Protein AF-A0AAQ3SL28-F1 (afdb_monomer_lite)

Organism: NCBI:txid547442

Structure (mmCIF, N/CA/C/O backbone):
data_AF-A0AAQ3SL28-F1
#
_entry.id   AF-A0AAQ3SL28-F1
#
loop_
_atom_site.group_PDB
_atom_site.id
_atom_site.type_symbol
_atom_site.label_atom_id
_atom_site.label_alt_id
_atom_site.label_comp_id
_atom_site.label_asym_id
_atom_site.label_entity_id
_atom_site.label_seq_id
_atom_site.pdbx_PDB_ins_code
_atom_site.Cartn_x
_atom_site.Cartn_y
_atom_site.Cartn_z
_atom_site.occupancy
_atom_site.B_iso_or_equiv
_atom_site.auth_seq_id
_atom_site.auth_comp_id
_atom_site.auth_asym_id
_atom_site.auth_atom_id
_atom_site.pdbx_PDB_model_num
ATOM 1 N N . MET A 1 1 ? 2.014 19.827 -44.426 1.00 38.09 1 MET A N 1
ATOM 2 C CA . MET A 1 1 ? 0.930 19.446 -45.360 1.00 38.09 1 MET A CA 1
ATOM 3 C C . MET A 1 1 ? 0.323 18.124 -44.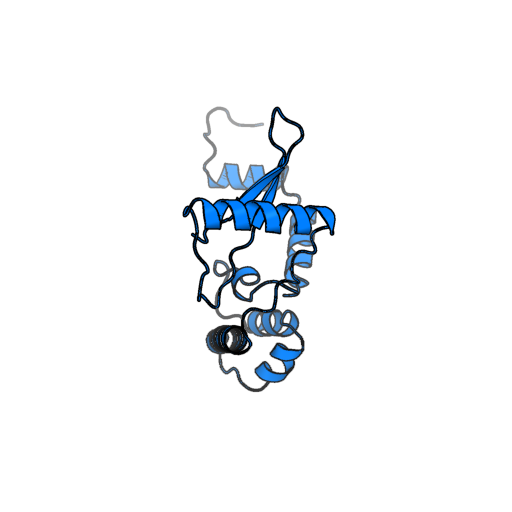888 1.00 38.09 1 MET A C 1
ATOM 5 O O . MET A 1 1 ? 1.031 17.128 -44.912 1.00 38.09 1 MET A O 1
ATOM 9 N N . ARG A 1 2 ? -0.921 18.098 -44.382 1.00 46.38 2 ARG A N 1
ATOM 10 C CA . ARG A 1 2 ? -1.645 16.845 -44.067 1.00 46.38 2 ARG A CA 1
ATOM 11 C C . ARG A 1 2 ? -2.468 16.450 -45.299 1.00 46.38 2 ARG A C 1
ATOM 13 O O . ARG A 1 2 ? -3.171 17.302 -45.831 1.00 46.38 2 ARG A O 1
ATOM 20 N N . ARG A 1 3 ? -2.348 15.206 -45.780 1.00 48.88 3 ARG A N 1
ATOM 21 C CA . ARG A 1 3 ? -3.160 14.695 -46.899 1.00 48.88 3 ARG A CA 1
ATOM 22 C C . ARG A 1 3 ? -4.581 14.424 -46.396 1.00 48.88 3 ARG A C 1
ATOM 24 O O . ARG A 1 3 ? -4.752 13.757 -45.380 1.00 48.88 3 ARG A O 1
ATOM 31 N N . ALA A 1 4 ? -5.573 14.995 -47.075 1.00 49.72 4 ALA A N 1
ATOM 32 C CA . ALA A 1 4 ? -6.986 14.814 -46.766 1.00 49.72 4 ALA A CA 1
ATOM 33 C C . ALA A 1 4 ? -7.394 13.343 -46.977 1.00 49.72 4 ALA A C 1
ATOM 35 O O . ALA A 1 4 ? -7.098 12.781 -48.029 1.00 49.72 4 ALA A O 1
ATOM 36 N N . GLY A 1 5 ? -8.056 12.739 -45.981 1.00 61.09 5 GLY A N 1
ATOM 37 C CA . GLY A 1 5 ? -8.748 11.448 -46.114 1.00 61.09 5 GLY A CA 1
ATOM 38 C C . GLY A 1 5 ? -8.140 10.227 -45.409 1.00 61.09 5 GLY A C 1
ATOM 39 O O . GLY A 1 5 ? -8.710 9.150 -45.528 1.00 61.09 5 GLY A O 1
ATOM 40 N N . HIS A 1 6 ? -7.025 10.345 -44.678 1.00 71.19 6 HIS A N 1
ATOM 41 C CA . HIS A 1 6 ? -6.470 9.208 -43.921 1.00 71.19 6 HIS A CA 1
ATOM 42 C C . HIS A 1 6 ? -7.058 9.155 -42.507 1.00 71.19 6 HIS A C 1
ATOM 44 O O . HIS A 1 6 ? -6.762 10.034 -41.692 1.00 71.19 6 HIS A O 1
ATOM 50 N N . GLU A 1 7 ? -7.880 8.145 -42.208 1.00 73.31 7 GLU A N 1
ATOM 51 C CA . GLU A 1 7 ? -8.248 7.834 -40.824 1.00 73.31 7 GLU A CA 1
ATOM 52 C C . GLU A 1 7 ? -7.008 7.294 -40.099 1.00 73.31 7 GLU A C 1
ATOM 54 O O . GLU A 1 7 ? -6.462 6.265 -40.508 1.00 73.31 7 GLU A O 1
ATOM 59 N N . PRO A 1 8 ? -6.512 7.981 -39.052 1.00 71.69 8 PRO A N 1
ATOM 60 C CA . PRO A 1 8 ? -5.313 7.545 -38.365 1.00 71.69 8 PRO A CA 1
ATOM 61 C C . PRO A 1 8 ? -5.579 6.190 -37.723 1.00 71.69 8 PRO A C 1
ATOM 63 O O . PRO A 1 8 ? -6.492 6.025 -36.911 1.00 71.69 8 PRO A O 1
ATOM 66 N N . THR A 1 9 ? -4.740 5.221 -38.066 1.00 86.88 9 THR A N 1
ATOM 67 C CA . THR A 1 9 ? -4.758 3.919 -37.403 1.00 86.88 9 THR A CA 1
ATOM 68 C C . THR A 1 9 ? -4.538 4.107 -35.900 1.00 86.88 9 THR A C 1
ATOM 70 O O . THR A 1 9 ? -3.905 5.072 -35.457 1.00 86.88 9 THR A O 1
ATOM 73 N N . ARG A 1 10 ? -5.045 3.182 -35.073 1.00 69.06 10 ARG A N 1
ATOM 74 C CA . ARG A 1 10 ? -4.908 3.262 -33.604 1.00 69.06 10 ARG A CA 1
ATOM 75 C C . ARG A 1 10 ? -3.457 3.486 -33.166 1.00 69.06 10 ARG A C 1
ATOM 77 O O . ARG A 1 10 ? -3.212 4.198 -32.192 1.00 69.06 10 ARG A O 1
ATOM 84 N N . GLU A 1 11 ? -2.500 2.919 -33.890 1.00 82.06 11 GLU A N 1
ATOM 85 C CA . GLU A 1 11 ? -1.068 3.096 -33.649 1.00 82.06 11 GLU A CA 1
ATOM 86 C C . GLU A 1 11 ? -0.585 4.517 -33.952 1.00 82.06 11 GLU A C 1
ATOM 88 O O . GLU A 1 11 ? 0.168 5.091 -33.168 1.00 82.06 11 GLU A O 1
ATOM 93 N N . GLU A 1 12 ? -1.030 5.115 -35.056 1.00 81.88 12 GLU A N 1
ATOM 94 C CA . GLU A 1 12 ? -0.712 6.499 -35.419 1.00 81.88 12 GLU A CA 1
ATOM 95 C C . GLU A 1 12 ? -1.345 7.495 -34.450 1.00 81.88 12 GLU A C 1
ATOM 97 O O . GLU A 1 12 ? -0.665 8.421 -34.006 1.00 81.88 12 GLU A O 1
ATOM 102 N N . PHE A 1 13 ? -2.602 7.271 -34.053 1.00 80.50 13 PHE A N 1
ATOM 103 C CA . PHE A 1 13 ? -3.261 8.077 -33.027 1.00 80.50 13 PHE A CA 1
ATOM 104 C C . PHE A 1 13 ? -2.527 7.973 -31.689 1.00 80.50 13 PHE A C 1
ATOM 106 O O . PHE A 1 13 ? -2.188 8.990 -31.092 1.00 80.50 13 PHE A O 1
ATOM 113 N N . THR A 1 14 ? -2.212 6.754 -31.240 1.00 76.00 14 THR A N 1
ATOM 114 C CA . THR A 1 14 ? -1.495 6.531 -29.975 1.00 76.00 14 THR A CA 1
ATOM 115 C C . THR A 1 14 ? -0.114 7.184 -30.005 1.00 76.00 14 THR A C 1
ATOM 117 O O . THR A 1 14 ? 0.286 7.815 -29.031 1.00 76.00 14 THR A O 1
ATOM 120 N N . ARG A 1 15 ? 0.608 7.091 -31.127 1.00 78.94 15 ARG A N 1
ATOM 121 C CA . ARG A 1 15 ? 1.925 7.715 -31.315 1.00 78.94 15 ARG A CA 1
ATOM 122 C C . ARG A 1 15 ? 1.843 9.239 -31.289 1.00 78.94 15 ARG A C 1
ATOM 124 O O . ARG A 1 15 ? 2.598 9.867 -30.555 1.00 78.94 15 ARG A O 1
ATOM 131 N N . ALA A 1 16 ? 0.917 9.826 -32.046 1.00 79.69 16 ALA A N 1
ATOM 132 C CA . ALA A 1 16 ? 0.732 11.274 -32.113 1.00 79.69 16 ALA A CA 1
ATOM 133 C C . ALA A 1 16 ? 0.235 11.852 -30.779 1.00 79.69 16 ALA A C 1
ATOM 135 O O . ALA A 1 16 ? 0.726 12.886 -30.334 1.00 79.69 16 ALA A O 1
ATOM 136 N N . PHE A 1 17 ? -0.692 11.160 -30.112 1.00 81.25 17 PHE A N 1
ATOM 137 C CA . PHE A 1 17 ? -1.194 11.538 -28.795 1.00 81.25 17 PHE A CA 1
ATOM 138 C C . PHE A 1 17 ? -0.087 11.481 -27.739 1.00 81.25 17 PHE A C 1
ATOM 140 O O . PHE A 1 17 ? 0.100 12.442 -26.997 1.00 81.25 17 PHE A O 1
ATOM 147 N N . ARG A 1 18 ? 0.695 10.392 -27.700 1.00 75.38 18 ARG A N 1
ATOM 148 C CA . ARG A 1 18 ? 1.832 10.261 -26.776 1.00 75.38 18 ARG A CA 1
ATOM 149 C C . ARG A 1 18 ? 2.878 11.344 -27.023 1.00 75.38 18 ARG A C 1
ATOM 151 O O . ARG A 1 18 ? 3.251 12.012 -26.075 1.00 75.38 18 ARG A O 1
ATOM 158 N N . ALA A 1 19 ? 3.271 11.586 -28.272 1.00 77.25 19 ALA A N 1
ATOM 159 C CA . ALA A 1 19 ? 4.252 12.623 -28.598 1.00 77.25 19 ALA A CA 1
ATOM 160 C C . ALA A 1 19 ? 3.792 14.042 -28.209 1.00 77.25 19 ALA A C 1
ATOM 162 O O . ALA A 1 19 ? 4.616 14.881 -27.859 1.00 77.25 19 ALA A O 1
ATOM 163 N N . HIS A 1 20 ? 2.485 14.317 -28.268 1.00 78.38 20 HIS A N 1
ATOM 164 C CA . HIS A 1 20 ? 1.941 15.645 -27.982 1.00 78.38 20 HIS A CA 1
ATOM 165 C C . HIS A 1 20 ? 1.644 15.879 -26.492 1.00 78.38 20 HIS A C 1
ATOM 167 O O . HIS A 1 20 ? 1.856 16.978 -25.987 1.00 78.38 20 HIS A O 1
ATOM 173 N N . TYR A 1 21 ? 1.127 14.870 -25.785 1.00 77.12 21 TYR A N 1
ATOM 174 C CA . TYR A 1 21 ? 0.647 15.011 -24.403 1.00 77.12 21 TYR A CA 1
ATOM 175 C C . TYR A 1 21 ? 1.538 14.337 -23.362 1.00 77.12 21 TYR A C 1
ATOM 177 O O . TYR A 1 21 ? 1.370 14.581 -22.168 1.00 77.12 21 TYR A O 1
ATOM 185 N N . ILE A 1 22 ? 2.484 13.501 -23.788 1.00 80.94 22 ILE A N 1
ATOM 186 C CA . ILE A 1 22 ? 3.422 12.813 -22.904 1.00 80.94 22 ILE A CA 1
ATOM 187 C C . ILE A 1 22 ? 4.850 13.139 -23.367 1.00 80.94 22 ILE A C 1
ATOM 189 O O . ILE A 1 22 ? 5.446 12.370 -24.119 1.00 80.94 22 ILE A O 1
ATOM 193 N N . PRO A 1 23 ? 5.411 14.284 -22.934 1.00 81.12 23 PRO A N 1
ATOM 194 C CA . PRO A 1 23 ? 6.777 14.664 -23.274 1.00 81.12 23 PRO A CA 1
ATOM 195 C C . PRO A 1 23 ? 7.783 13.582 -22.870 1.00 81.12 23 PRO A C 1
ATOM 197 O O . PRO A 1 23 ? 7.650 12.978 -21.802 1.00 81.12 23 PRO A O 1
ATOM 200 N N . ASP A 1 24 ? 8.841 13.397 -23.661 1.00 73.69 24 ASP A N 1
ATOM 201 C CA . ASP A 1 24 ? 9.898 12.425 -23.348 1.00 73.69 24 ASP A CA 1
ATOM 202 C C . ASP A 1 24 ? 10.533 12.693 -21.977 1.00 73.69 24 ASP A C 1
ATOM 204 O O . ASP A 1 24 ? 10.828 11.764 -21.231 1.00 73.69 24 ASP A O 1
ATOM 208 N N . SER A 1 25 ? 10.651 13.963 -21.579 1.00 75.38 25 SER A N 1
ATOM 209 C CA . SER A 1 25 ? 11.114 14.352 -20.244 1.00 75.38 25 SER A CA 1
ATOM 210 C C . SER A 1 25 ? 10.202 13.843 -19.124 1.00 75.38 25 SER A C 1
ATOM 212 O O . SER A 1 25 ? 10.702 13.384 -18.098 1.00 75.38 25 SER A O 1
ATOM 214 N N . LEU A 1 26 ? 8.879 13.863 -19.328 1.00 76.69 26 LEU A N 1
ATOM 215 C CA . LEU A 1 26 ? 7.900 13.328 -18.383 1.00 76.69 26 LEU A CA 1
ATOM 216 C C . LEU A 1 26 ? 8.013 11.803 -18.301 1.00 76.69 26 LEU A C 1
ATOM 218 O O . LEU A 1 26 ? 7.977 11.248 -17.205 1.00 76.69 26 LEU A O 1
ATOM 222 N N . MET A 1 27 ? 8.208 11.121 -19.432 1.00 73.12 27 MET A N 1
ATOM 223 C CA . MET A 1 27 ? 8.447 9.675 -19.448 1.00 73.12 27 MET A CA 1
ATOM 224 C C . MET A 1 27 ? 9.753 9.305 -18.753 1.00 73.12 27 MET A C 1
ATOM 226 O O . MET A 1 27 ? 9.767 8.382 -17.947 1.00 73.12 27 MET A O 1
ATOM 230 N N . GLU A 1 28 ? 10.845 10.022 -19.009 1.00 74.12 28 GLU A N 1
ATOM 231 C CA . GLU A 1 28 ? 12.132 9.775 -18.355 1.00 74.12 28 GLU A CA 1
ATOM 232 C C . GLU A 1 28 ? 12.090 10.087 -16.858 1.00 74.12 28 GLU A C 1
ATOM 234 O O . GLU A 1 28 ? 12.674 9.357 -16.050 1.00 74.12 28 GLU A O 1
ATOM 239 N N . GLN A 1 29 ? 11.343 11.117 -16.463 1.00 71.75 29 GLN A N 1
ATOM 240 C CA . GLN A 1 29 ? 11.061 11.398 -15.063 1.00 71.75 29 GLN A CA 1
ATOM 241 C C . GLN A 1 29 ? 10.258 10.258 -14.430 1.00 71.75 29 GLN A C 1
ATOM 243 O O . GLN A 1 29 ? 10.675 9.725 -13.406 1.00 71.75 29 GLN A O 1
ATOM 248 N N . LYS A 1 30 ? 9.166 9.808 -15.055 1.00 70.75 30 LYS A N 1
ATOM 249 C CA . LYS A 1 30 ? 8.345 8.705 -14.534 1.00 70.75 30 LYS A CA 1
ATOM 250 C C . LYS A 1 30 ? 9.099 7.376 -14.511 1.00 70.75 30 LYS A C 1
ATOM 252 O O . LYS A 1 30 ? 8.965 6.628 -13.550 1.00 70.75 30 LYS A O 1
ATOM 257 N N . LYS A 1 31 ? 9.971 7.108 -15.489 1.00 68.75 31 LYS A N 1
ATOM 258 C CA . LYS A 1 31 ? 10.904 5.966 -15.478 1.00 68.75 31 LYS A CA 1
ATOM 259 C C . LYS A 1 31 ? 11.910 6.061 -14.333 1.00 68.75 31 LYS A C 1
ATOM 261 O O . LYS A 1 31 ? 12.312 5.036 -13.792 1.00 68.75 31 LYS A O 1
ATOM 266 N N . ARG A 1 32 ? 12.378 7.262 -13.981 1.00 69.94 32 ARG A N 1
ATOM 267 C CA . ARG A 1 32 ? 13.267 7.479 -12.826 1.00 69.94 32 ARG A CA 1
ATOM 268 C C . ARG A 1 32 ? 12.522 7.258 -11.514 1.00 69.94 32 ARG A C 1
ATOM 270 O O . ARG A 1 32 ? 12.967 6.444 -10.719 1.00 69.94 32 ARG A O 1
ATOM 277 N N . GLU A 1 33 ? 11.354 7.874 -11.363 1.00 69.94 33 GLU A N 1
ATOM 278 C CA . GLU A 1 33 ? 10.466 7.682 -10.210 1.00 69.94 33 GLU A CA 1
ATOM 279 C C . GLU A 1 33 ? 10.090 6.203 -10.026 1.00 69.94 33 GLU A C 1
ATOM 281 O O . GLU A 1 33 ? 10.086 5.704 -8.907 1.00 69.94 33 GLU A O 1
ATOM 286 N N . PHE A 1 34 ? 9.838 5.472 -11.117 1.00 66.50 34 PHE A N 1
ATOM 287 C CA . PHE A 1 34 ? 9.567 4.034 -11.078 1.00 66.50 34 PHE A CA 1
ATOM 288 C C . PHE A 1 34 ? 10.802 3.212 -10.685 1.00 66.50 34 PHE A C 1
ATOM 290 O O . PHE A 1 34 ? 10.689 2.265 -9.914 1.00 66.50 34 PHE A O 1
ATOM 297 N N . ARG A 1 35 ? 11.994 3.579 -11.178 1.00 65.19 35 ARG A N 1
ATOM 298 C CA . ARG A 1 35 ? 13.262 2.923 -10.806 1.00 65.19 35 ARG A CA 1
ATOM 299 C C . ARG A 1 35 ? 13.641 3.142 -9.342 1.00 65.19 35 ARG A C 1
ATOM 301 O O . ARG A 1 35 ? 14.280 2.274 -8.759 1.00 65.19 35 ARG A O 1
ATOM 308 N N . GLU A 1 36 ? 13.271 4.282 -8.773 1.00 69.25 36 GLU A N 1
ATOM 309 C CA . GLU A 1 36 ? 13.547 4.652 -7.380 1.00 69.25 36 GLU A CA 1
ATOM 310 C C . GLU A 1 36 ? 12.396 4.297 -6.428 1.00 69.25 36 GLU A C 1
ATOM 312 O O . GLU A 1 36 ? 12.481 4.564 -5.225 1.00 69.25 36 GLU A O 1
ATOM 317 N N . LEU A 1 37 ? 11.317 3.699 -6.943 1.00 67.75 37 LEU A N 1
ATOM 318 C CA . LEU A 1 37 ? 10.154 3.349 -6.146 1.00 67.75 37 LEU A CA 1
ATOM 319 C C . LEU A 1 37 ? 10.572 2.353 -5.056 1.00 67.75 37 LEU A C 1
ATOM 321 O O . LEU A 1 37 ? 11.154 1.308 -5.326 1.00 67.75 37 LEU A O 1
ATOM 325 N N . LYS A 1 38 ? 10.253 2.679 -3.804 1.00 67.94 38 LYS A N 1
ATOM 326 C CA . LYS A 1 38 ? 10.421 1.779 -2.659 1.00 67.94 38 LYS A CA 1
ATOM 327 C C . LYS A 1 38 ? 9.058 1.265 -2.227 1.00 67.94 38 LYS A C 1
ATOM 329 O O . LYS A 1 38 ? 8.066 1.991 -2.305 1.00 67.94 38 LYS A O 1
ATOM 334 N N . GLN A 1 39 ? 9.017 0.033 -1.735 1.00 65.75 39 GLN A N 1
ATOM 335 C CA . GLN A 1 39 ? 7.790 -0.630 -1.316 1.00 65.75 39 GLN A CA 1
ATOM 336 C C . GLN A 1 39 ? 7.027 0.180 -0.248 1.00 65.75 39 GLN A C 1
ATOM 338 O O . GLN A 1 39 ? 5.811 0.367 -0.346 1.00 65.75 39 GLN A O 1
ATOM 343 N N . GLY A 1 40 ? 7.733 0.697 0.762 1.00 67.50 40 GLY A N 1
ATOM 344 C CA . GLY A 1 40 ? 7.123 1.457 1.856 1.00 67.50 40 GLY A CA 1
ATOM 345 C C . GLY A 1 40 ? 5.992 0.674 2.542 1.00 67.50 40 GLY A C 1
ATOM 346 O O . GLY A 1 40 ? 6.166 -0.483 2.907 1.00 67.50 40 GLY A O 1
ATOM 347 N N . ASN A 1 41 ? 4.815 1.296 2.686 1.00 58.53 41 ASN A N 1
ATOM 348 C CA . ASN A 1 41 ? 3.626 0.677 3.297 1.00 58.53 41 ASN A CA 1
ATOM 349 C C . ASN A 1 41 ? 2.738 -0.103 2.302 1.00 58.53 41 ASN A C 1
ATOM 351 O O . ASN A 1 41 ? 1.616 -0.476 2.653 1.00 58.53 41 ASN A O 1
ATOM 355 N N . LYS A 1 42 ? 3.172 -0.287 1.048 1.00 62.22 42 LYS A N 1
ATOM 356 C CA . LYS A 1 42 ? 2.404 -1.021 0.030 1.00 62.22 42 LYS A CA 1
ATOM 357 C C . LYS A 1 42 ? 2.724 -2.516 0.093 1.00 62.22 42 LYS A C 1
ATOM 359 O O . LYS A 1 42 ? 3.848 -2.902 0.399 1.00 62.22 42 LYS A O 1
ATOM 364 N N . ILE A 1 43 ? 1.738 -3.355 -0.223 1.00 63.38 43 ILE A N 1
ATOM 365 C CA . ILE A 1 43 ? 1.950 -4.804 -0.387 1.00 63.38 43 ILE A CA 1
ATOM 366 C C . ILE A 1 43 ? 2.788 -5.071 -1.643 1.00 63.38 43 ILE A C 1
ATOM 368 O O . ILE A 1 43 ? 2.696 -4.299 -2.604 1.00 63.38 43 ILE A O 1
ATOM 372 N N . VAL A 1 44 ? 3.566 -6.159 -1.666 1.00 61.69 44 VAL A N 1
ATOM 373 C CA . VAL A 1 44 ? 4.436 -6.512 -2.809 1.00 61.69 44 VAL A CA 1
ATOM 374 C C . VAL A 1 44 ? 3.652 -6.523 -4.129 1.00 61.69 44 VAL A C 1
ATOM 376 O O . VAL A 1 44 ? 4.107 -5.947 -5.114 1.00 61.69 44 VAL A O 1
ATOM 379 N N . MET A 1 45 ? 2.416 -7.034 -4.126 1.00 62.09 45 MET A N 1
ATOM 380 C CA . MET A 1 45 ? 1.529 -7.064 -5.303 1.00 62.09 45 MET A CA 1
ATOM 381 C C . MET A 1 45 ? 1.109 -5.685 -5.836 1.00 62.09 45 MET A C 1
ATOM 383 O O . MET A 1 45 ? 0.808 -5.555 -7.013 1.00 62.09 45 MET A O 1
ATOM 387 N N . GLN A 1 46 ? 1.059 -4.647 -4.995 1.00 60.47 46 GLN A N 1
ATOM 388 C CA . GLN A 1 46 ? 0.716 -3.278 -5.421 1.00 60.47 46 GLN A CA 1
ATOM 389 C C . GLN A 1 46 ? 1.930 -2.499 -5.925 1.00 60.47 46 GLN A C 1
ATOM 391 O O . GLN A 1 46 ? 1.784 -1.470 -6.584 1.00 60.47 46 GLN A O 1
ATOM 396 N N . TYR A 1 47 ? 3.122 -2.946 -5.542 1.00 60.28 47 TYR A N 1
ATOM 397 C CA . TYR A 1 47 ? 4.392 -2.408 -6.008 1.00 60.28 47 TYR A CA 1
ATOM 398 C C . TYR A 1 47 ? 4.828 -3.068 -7.326 1.00 60.28 47 TYR A C 1
ATOM 400 O O . TYR A 1 47 ? 5.475 -2.438 -8.160 1.00 60.28 47 TYR A O 1
ATOM 408 N N . TYR A 1 48 ? 4.443 -4.325 -7.527 1.00 59.81 48 TYR A N 1
ATOM 409 C CA . TYR A 1 48 ? 4.802 -5.121 -8.686 1.00 59.81 48 TYR A CA 1
ATOM 410 C C . TYR A 1 48 ? 3.801 -4.950 -9.843 1.00 59.81 48 TYR A C 1
ATOM 412 O O . TYR A 1 48 ? 2.610 -5.197 -9.682 1.00 59.81 48 TYR A O 1
ATOM 420 N N . ALA A 1 49 ? 4.292 -4.556 -11.023 1.00 57.72 49 ALA A N 1
ATOM 421 C CA . ALA A 1 49 ? 3.523 -4.531 -12.269 1.00 57.72 49 ALA A CA 1
ATOM 422 C C . ALA A 1 49 ? 3.853 -5.793 -13.100 1.00 57.72 49 ALA A C 1
ATOM 424 O O . ALA A 1 49 ? 4.991 -5.921 -13.566 1.00 57.72 49 ALA A O 1
ATOM 425 N N . PRO A 1 50 ? 2.905 -6.734 -13.284 1.00 54.00 50 PRO A N 1
ATOM 426 C CA . PRO A 1 50 ? 3.164 -7.990 -13.992 1.00 54.00 50 PRO A CA 1
ATOM 427 C C . PRO A 1 50 ? 3.337 -7.834 -15.510 1.00 54.00 50 PRO A C 1
ATOM 429 O O . PRO A 1 50 ? 3.922 -8.712 -16.133 1.00 54.00 50 PRO A O 1
ATOM 432 N N . GLU A 1 51 ? 2.832 -6.749 -16.103 1.00 48.94 51 GLU A N 1
ATOM 433 C CA . GLU A 1 51 ? 2.644 -6.638 -17.560 1.00 48.94 51 GLU A CA 1
ATOM 434 C C . GLU A 1 51 ? 3.885 -6.250 -18.374 1.00 48.94 51 GLU A C 1
ATOM 436 O O . GLU A 1 51 ? 3.807 -6.215 -19.596 1.00 48.94 51 GLU A O 1
ATOM 441 N N . ASP A 1 52 ? 5.046 -6.054 -17.745 1.00 48.22 52 ASP A N 1
ATOM 442 C CA . ASP A 1 52 ? 6.285 -5.764 -18.468 1.00 48.22 52 ASP A CA 1
ATOM 443 C C . ASP A 1 52 ? 7.440 -6.714 -18.080 1.00 48.22 52 ASP A C 1
ATOM 445 O O . ASP A 1 52 ? 8.076 -6.594 -17.024 1.00 48.22 52 ASP A O 1
ATOM 449 N N . VAL A 1 53 ? 7.754 -7.570 -19.063 1.00 52.12 53 VAL A N 1
ATOM 450 C CA . VAL A 1 53 ? 9.086 -8.082 -19.441 1.00 52.12 53 VAL A CA 1
ATOM 451 C C . VAL A 1 53 ? 9.605 -9.354 -18.749 1.00 52.12 53 VAL A C 1
ATOM 453 O O . VAL A 1 53 ? 9.554 -9.524 -17.533 1.00 52.12 53 VAL A O 1
ATOM 456 N N . ALA A 1 54 ? 10.152 -10.214 -19.619 1.00 50.09 54 ALA A N 1
ATOM 457 C CA . ALA A 1 54 ? 10.913 -11.436 -19.394 1.00 50.09 54 ALA A CA 1
ATOM 458 C C . ALA A 1 54 ? 11.970 -11.353 -18.276 1.00 50.09 54 ALA A C 1
ATOM 460 O O . ALA A 1 54 ? 12.416 -10.274 -17.889 1.00 50.09 54 ALA A O 1
ATOM 461 N N . ASP A 1 55 ? 12.361 -12.536 -17.805 1.00 53.09 55 ASP A N 1
ATOM 462 C CA . ASP A 1 55 ? 13.296 -12.840 -16.717 1.00 53.09 55 ASP A CA 1
ATOM 463 C C . ASP A 1 55 ? 14.629 -12.056 -16.825 1.00 53.09 55 ASP A C 1
ATOM 465 O O . ASP A 1 55 ? 15.607 -12.496 -17.425 1.00 53.09 55 ASP A O 1
ATOM 469 N N . ASP A 1 56 ? 14.643 -10.826 -16.302 1.00 60.78 56 ASP A N 1
ATOM 470 C CA . ASP A 1 56 ? 15.792 -9.917 -16.308 1.00 60.78 56 ASP A CA 1
ATOM 471 C C . ASP A 1 56 ? 16.451 -9.931 -14.914 1.00 60.78 56 ASP A C 1
ATOM 473 O O . ASP A 1 56 ? 15.807 -9.538 -13.933 1.00 60.78 56 ASP A O 1
ATOM 477 N N . PRO A 1 57 ? 17.741 -10.298 -14.781 1.00 59.41 57 PRO A N 1
ATOM 478 C CA . PRO A 1 57 ? 18.453 -10.304 -13.498 1.00 59.41 57 PRO A CA 1
ATOM 479 C C . PRO A 1 57 ? 18.489 -8.922 -12.828 1.00 59.41 57 PRO A C 1
ATOM 481 O O . PRO A 1 57 ? 18.548 -8.808 -11.600 1.00 59.41 57 PRO A O 1
ATOM 484 N N . ARG A 1 58 ? 18.367 -7.835 -13.602 1.00 61.56 58 ARG A N 1
ATOM 485 C CA . ARG A 1 58 ? 18.257 -6.481 -13.043 1.00 61.56 58 ARG A CA 1
ATOM 486 C C . ARG A 1 58 ? 16.926 -6.275 -12.318 1.00 61.56 58 ARG A C 1
ATOM 488 O O . ARG A 1 58 ? 16.820 -5.357 -11.511 1.00 61.56 58 ARG A O 1
ATOM 495 N N . ARG A 1 59 ? 15.904 -7.092 -12.582 1.00 66.81 59 ARG A N 1
ATOM 496 C CA . ARG A 1 59 ? 14.575 -7.008 -11.964 1.00 66.81 59 ARG A CA 1
ATOM 497 C C . ARG A 1 59 ? 14.547 -7.623 -10.574 1.00 66.81 59 ARG A C 1
ATOM 499 O O . ARG A 1 59 ? 13.972 -7.010 -9.680 1.00 66.81 59 ARG A O 1
ATOM 506 N N . ALA A 1 60 ? 15.250 -8.738 -10.372 1.00 65.25 60 ALA A N 1
ATOM 507 C CA . ALA A 1 60 ? 15.492 -9.295 -9.042 1.00 65.25 60 ALA A CA 1
ATOM 508 C C . ALA A 1 60 ? 16.217 -8.274 -8.152 1.00 65.25 60 ALA A C 1
ATOM 510 O O . ALA A 1 60 ? 15.767 -7.986 -7.047 1.00 65.25 60 ALA A O 1
ATOM 511 N N . ALA A 1 61 ? 17.264 -7.629 -8.681 1.00 68.06 61 ALA A N 1
ATOM 512 C CA . ALA A 1 61 ? 17.981 -6.571 -7.971 1.00 68.06 61 ALA A CA 1
ATOM 513 C C . ALA A 1 61 ? 17.093 -5.347 -7.669 1.00 68.06 61 ALA A C 1
ATOM 515 O O . ALA A 1 61 ? 17.141 -4.817 -6.562 1.00 68.06 61 ALA A O 1
ATOM 516 N N . ARG A 1 62 ? 16.254 -4.903 -8.619 1.00 70.25 62 ARG A N 1
ATOM 517 C CA . ARG A 1 62 ? 15.288 -3.806 -8.398 1.00 70.25 62 ARG A CA 1
ATOM 518 C C . ARG A 1 62 ? 14.257 -4.151 -7.324 1.00 70.25 62 ARG A C 1
ATOM 520 O O . ARG A 1 62 ? 13.970 -3.309 -6.480 1.00 70.25 62 ARG A O 1
ATOM 527 N N . LEU A 1 63 ? 13.712 -5.368 -7.357 1.00 71.44 63 LEU A N 1
ATOM 528 C CA . LEU A 1 63 ? 12.759 -5.837 -6.357 1.00 71.44 63 LEU A CA 1
ATOM 529 C C . LEU A 1 63 ? 13.433 -5.868 -4.987 1.00 71.44 63 LEU A C 1
ATOM 531 O O . LEU A 1 63 ? 12.982 -5.159 -4.099 1.00 71.44 63 LEU A O 1
ATOM 535 N N . LEU A 1 64 ? 14.565 -6.564 -4.852 1.00 72.94 64 LEU A N 1
ATOM 536 C CA . LEU A 1 64 ? 15.334 -6.627 -3.607 1.00 72.94 64 LEU A CA 1
ATOM 537 C C . LEU A 1 64 ? 15.645 -5.238 -3.054 1.00 72.94 64 LEU A C 1
ATOM 539 O O . LEU A 1 64 ? 15.288 -4.966 -1.921 1.00 72.94 64 LEU A O 1
ATOM 543 N N . ASN A 1 65 ? 16.210 -4.329 -3.850 1.00 72.94 65 ASN A N 1
ATOM 544 C CA . ASN A 1 65 ? 16.548 -2.977 -3.387 1.00 72.94 65 ASN A CA 1
ATOM 545 C C . ASN A 1 65 ? 15.320 -2.133 -2.993 1.00 72.94 65 ASN A C 1
ATOM 547 O O . ASN A 1 65 ? 15.443 -1.202 -2.195 1.00 72.94 65 ASN A O 1
ATOM 551 N N . GLY A 1 66 ? 14.148 -2.438 -3.558 1.00 70.56 66 GLY A N 1
ATOM 552 C CA . GLY A 1 66 ? 12.883 -1.768 -3.261 1.00 70.56 66 GLY A CA 1
ATOM 553 C C . GLY A 1 66 ? 12.117 -2.361 -2.076 1.00 70.56 66 GLY A C 1
ATOM 554 O O . GLY A 1 66 ? 11.268 -1.663 -1.518 1.00 70.56 66 GLY A O 1
ATOM 555 N N . LEU A 1 67 ? 12.399 -3.609 -1.680 1.00 74.06 67 LEU A N 1
ATOM 556 C CA . LEU A 1 67 ? 11.753 -4.273 -0.542 1.00 74.06 67 LEU A CA 1
ATOM 557 C C . LEU A 1 67 ? 12.123 -3.602 0.786 1.00 74.06 67 LEU A C 1
ATOM 559 O O . LEU A 1 67 ? 13.118 -2.893 0.899 1.00 74.06 67 LEU A O 1
ATOM 563 N N . ASP A 1 68 ? 11.318 -3.834 1.815 1.00 70.19 68 ASP A N 1
ATOM 564 C CA . ASP A 1 68 ? 11.632 -3.377 3.170 1.00 70.19 68 ASP A CA 1
ATOM 565 C C . ASP A 1 68 ? 12.937 -4.006 3.704 1.00 70.19 68 ASP A C 1
ATOM 567 O O . ASP A 1 68 ? 13.146 -5.199 3.472 1.00 70.19 68 ASP A O 1
ATOM 571 N N . PRO A 1 69 ? 13.796 -3.272 4.444 1.00 71.00 69 PRO A N 1
ATOM 572 C CA . PRO A 1 69 ? 15.076 -3.788 4.946 1.00 71.00 69 PRO A CA 1
ATOM 573 C C . PRO A 1 69 ? 14.977 -5.117 5.716 1.00 71.00 69 PRO A C 1
ATOM 575 O O . PRO A 1 69 ? 15.902 -5.935 5.670 1.00 71.00 69 PRO A O 1
ATOM 578 N N . THR A 1 70 ? 13.851 -5.369 6.393 1.00 71.12 70 THR A N 1
ATOM 579 C CA . THR A 1 70 ? 13.601 -6.636 7.099 1.00 71.12 70 THR A CA 1
ATOM 580 C C . THR A 1 70 ? 13.434 -7.809 6.130 1.00 71.12 70 THR A C 1
ATOM 582 O O . THR A 1 70 ? 14.044 -8.861 6.325 1.00 71.12 70 THR A O 1
ATOM 585 N N . LEU A 1 71 ? 12.690 -7.607 5.037 1.00 71.25 71 LEU A N 1
ATOM 586 C CA . LEU A 1 71 ? 12.532 -8.588 3.963 1.00 71.25 71 LEU A CA 1
ATOM 587 C C . LEU A 1 71 ? 13.820 -8.740 3.150 1.00 71.25 71 LEU A C 1
ATOM 589 O O . LEU A 1 71 ? 14.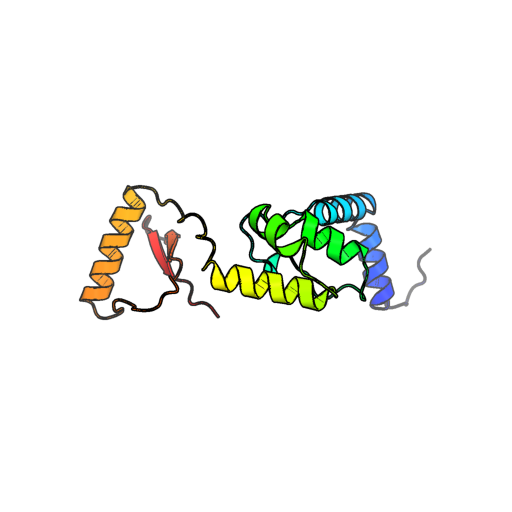204 -9.861 2.827 1.00 71.25 71 LEU A O 1
ATOM 593 N N . GLN A 1 72 ? 14.529 -7.639 2.877 1.00 72.25 72 GLN A N 1
ATOM 594 C CA . GLN A 1 72 ? 15.814 -7.654 2.168 1.00 72.25 72 GLN A CA 1
ATOM 595 C C . GLN A 1 72 ? 16.836 -8.565 2.850 1.00 72.25 72 GLN A C 1
ATOM 597 O O . GLN A 1 72 ? 17.443 -9.418 2.203 1.00 72.25 72 GLN A O 1
ATOM 602 N N . THR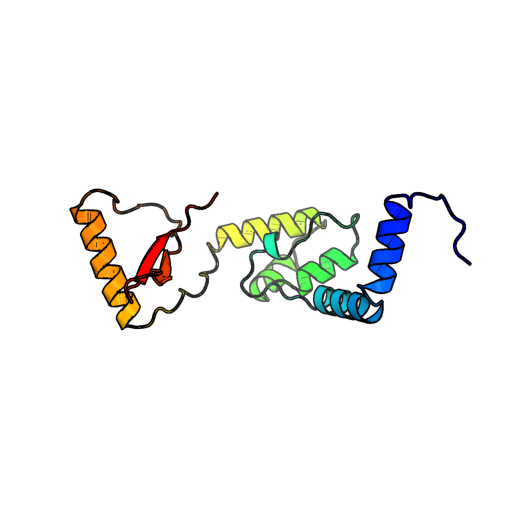 A 1 73 ? 16.993 -8.416 4.169 1.00 72.06 73 THR A N 1
ATOM 603 C CA . THR A 1 73 ? 17.964 -9.190 4.957 1.00 72.06 73 THR A CA 1
ATOM 604 C C . THR A 1 73 ? 17.669 -10.690 4.910 1.00 72.06 73 THR A C 1
ATOM 606 O O . THR A 1 73 ? 18.587 -11.509 4.873 1.00 72.06 73 THR A O 1
ATOM 609 N N . HIS A 1 74 ? 16.389 -11.063 4.883 1.00 67.62 74 HIS A N 1
ATOM 610 C CA . HIS A 1 74 ? 15.970 -12.461 4.892 1.00 67.62 74 HIS A CA 1
ATOM 611 C C . HIS A 1 74 ? 16.005 -13.105 3.494 1.00 67.62 74 HIS A C 1
ATOM 613 O O . HIS A 1 74 ? 16.392 -14.267 3.355 1.00 67.62 74 HIS A O 1
ATOM 619 N N . LEU A 1 75 ? 15.650 -12.342 2.453 1.00 71.81 75 LEU A N 1
ATOM 620 C CA . LEU A 1 75 ? 15.595 -12.802 1.060 1.00 71.81 75 LEU A CA 1
ATOM 621 C C . LEU A 1 75 ? 16.965 -12.817 0.375 1.00 71.81 75 LEU A C 1
ATOM 623 O O . LEU A 1 75 ? 17.181 -13.625 -0.525 1.00 71.81 75 LEU A O 1
ATOM 627 N N . GLY A 1 76 ? 17.923 -12.001 0.830 1.00 65.12 76 GLY A N 1
ATOM 628 C CA . GLY A 1 76 ? 19.266 -11.886 0.244 1.00 65.12 76 GLY A CA 1
ATOM 629 C C . GLY A 1 76 ? 20.112 -13.169 0.240 1.00 65.12 76 GLY A C 1
ATOM 630 O O . GLY A 1 76 ? 21.210 -13.168 -0.306 1.00 65.12 76 GLY A O 1
ATOM 631 N N . ARG A 1 77 ? 19.623 -14.268 0.831 1.00 62.62 77 ARG A N 1
ATOM 632 C CA . ARG A 1 77 ? 20.313 -15.568 0.896 1.00 62.62 77 ARG A CA 1
ATOM 633 C C . ARG A 1 77 ? 19.565 -16.737 0.238 1.00 62.62 77 ARG A C 1
ATOM 635 O O . ARG A 1 77 ? 20.063 -17.856 0.326 1.00 62.62 77 ARG A O 1
ATOM 642 N N . ARG A 1 78 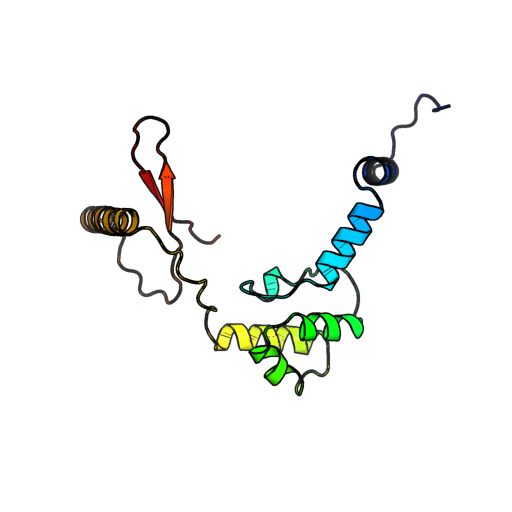? 18.366 -16.538 -0.333 1.00 63.12 78 ARG A N 1
ATOM 643 C CA . ARG A 1 78 ? 17.421 -17.656 -0.566 1.00 63.12 78 ARG A CA 1
ATOM 644 C C . ARG A 1 78 ? 16.571 -17.603 -1.845 1.00 63.12 78 ARG A C 1
ATOM 646 O O . ARG A 1 78 ? 15.494 -18.184 -1.850 1.00 63.12 78 ARG A O 1
ATOM 653 N N . TYR A 1 79 ? 17.013 -16.969 -2.927 1.00 68.31 79 TYR A N 1
ATOM 654 C CA . TYR A 1 79 ? 16.293 -17.074 -4.206 1.00 68.31 79 TYR A CA 1
ATOM 655 C C . TYR A 1 79 ? 17.200 -17.636 -5.303 1.00 68.31 79 TYR A C 1
ATOM 657 O O . TYR A 1 79 ? 18.372 -17.273 -5.381 1.00 68.31 79 TYR A O 1
ATOM 665 N N . GLN A 1 80 ? 16.654 -18.547 -6.112 1.00 70.88 80 GLN A N 1
ATOM 666 C CA . GLN A 1 80 ? 17.338 -19.160 -7.259 1.00 70.88 80 GLN A CA 1
ATOM 667 C C . GLN A 1 80 ? 16.814 -18.605 -8.589 1.00 70.88 80 GLN A C 1
ATOM 669 O O . GLN A 1 80 ? 17.542 -18.564 -9.577 1.00 70.88 80 GLN A O 1
ATOM 674 N N . SER A 1 81 ? 15.571 -18.119 -8.600 1.00 73.31 81 SER A N 1
ATOM 675 C CA . SER A 1 81 ? 14.927 -17.470 -9.740 1.00 73.31 81 SER A CA 1
ATOM 676 C C . SER A 1 81 ? 14.125 -16.239 -9.304 1.00 73.31 81 SER A C 1
ATOM 678 O O . SER A 1 81 ? 13.864 -16.026 -8.114 1.00 73.31 81 SER A O 1
ATOM 680 N N . PHE A 1 82 ? 13.734 -15.400 -10.266 1.00 69.88 82 PHE A N 1
ATOM 681 C CA . PHE A 1 82 ? 12.898 -14.233 -9.987 1.00 69.88 82 PHE A CA 1
ATOM 682 C C . PHE A 1 82 ? 11.514 -14.627 -9.448 1.00 69.88 82 PHE A C 1
ATOM 684 O O . PHE A 1 82 ? 10.982 -13.953 -8.567 1.00 69.88 82 PHE A O 1
ATOM 691 N N . THR A 1 83 ? 10.941 -15.723 -9.945 1.00 72.31 83 THR A N 1
ATOM 692 C CA . THR A 1 83 ? 9.662 -16.258 -9.460 1.00 72.31 83 THR A CA 1
ATOM 693 C C . THR A 1 83 ? 9.774 -16.711 -8.010 1.00 72.31 83 THR A C 1
ATOM 695 O O . THR A 1 83 ? 8.965 -16.285 -7.191 1.00 72.31 83 THR A O 1
ATOM 698 N N . ASP A 1 84 ? 10.848 -17.428 -7.653 1.00 75.94 84 ASP A N 1
ATOM 699 C CA . ASP A 1 84 ? 11.086 -17.837 -6.262 1.00 75.94 84 ASP A CA 1
ATOM 700 C C . ASP A 1 84 ? 11.219 -16.622 -5.345 1.00 75.94 84 ASP A C 1
ATOM 702 O O . ASP A 1 84 ? 10.705 -16.617 -4.231 1.00 75.94 84 ASP A O 1
ATOM 706 N N . LEU A 1 85 ? 11.890 -15.563 -5.806 1.00 77.38 85 LEU A N 1
ATOM 707 C CA . LEU A 1 85 ? 12.038 -14.326 -5.043 1.00 77.38 85 LEU A CA 1
ATOM 708 C C . LEU A 1 85 ? 10.680 -13.671 -4.747 1.00 77.38 85 LEU A C 1
ATOM 710 O O . LEU A 1 85 ? 10.454 -13.228 -3.620 1.00 77.38 85 LEU A O 1
ATOM 714 N N . VAL A 1 86 ? 9.793 -13.601 -5.743 1.00 75.94 86 VAL A N 1
ATOM 715 C CA . VAL A 1 86 ? 8.447 -13.030 -5.587 1.00 75.94 86 VAL A CA 1
ATOM 716 C C . VAL A 1 86 ? 7.602 -13.896 -4.659 1.00 75.94 86 VAL A C 1
ATOM 718 O O . VAL A 1 86 ? 7.025 -13.370 -3.709 1.00 75.94 86 VAL A O 1
ATOM 721 N N . ASP A 1 87 ? 7.580 -15.208 -4.871 1.00 76.19 87 ASP A N 1
ATOM 722 C CA . ASP A 1 87 ? 6.772 -16.133 -4.075 1.00 76.19 87 ASP A CA 1
ATOM 723 C C . ASP A 1 87 ? 7.237 -16.180 -2.619 1.00 76.19 87 ASP A C 1
ATOM 725 O O . ASP A 1 87 ? 6.422 -16.114 -1.697 1.00 76.19 87 ASP A O 1
ATOM 729 N N . THR A 1 88 ? 8.552 -16.189 -2.390 1.00 75.75 88 THR A N 1
ATOM 730 C CA . THR A 1 88 ? 9.116 -16.143 -1.035 1.00 75.75 88 THR A CA 1
ATOM 731 C C . THR A 1 88 ? 8.804 -14.807 -0.363 1.00 75.75 88 THR A C 1
ATOM 733 O O . THR A 1 88 ? 8.436 -14.785 0.808 1.00 75.75 88 THR A O 1
ATOM 736 N N . ALA A 1 89 ? 8.890 -13.684 -1.085 1.00 74.62 89 ALA A N 1
ATOM 737 C CA . ALA A 1 89 ? 8.507 -12.382 -0.544 1.00 74.62 89 ALA A CA 1
ATOM 738 C C . ALA A 1 89 ? 7.020 -12.344 -0.151 1.00 74.62 89 ALA A C 1
ATOM 740 O O . ALA A 1 89 ? 6.693 -11.855 0.928 1.00 74.62 89 ALA A O 1
ATOM 741 N N . LEU A 1 90 ? 6.131 -12.899 -0.980 1.00 75.25 90 LEU A N 1
ATOM 742 C CA . LEU A 1 90 ? 4.696 -12.976 -0.698 1.00 75.25 90 LEU A CA 1
ATOM 743 C C . LEU A 1 90 ? 4.382 -13.888 0.494 1.00 75.25 90 LEU A C 1
ATOM 745 O O . LEU A 1 90 ? 3.609 -13.503 1.371 1.00 75.25 90 LEU A O 1
ATOM 749 N N . ASP A 1 91 ? 4.995 -15.071 0.565 1.00 76.31 91 ASP A N 1
ATOM 750 C CA . ASP A 1 91 ? 4.839 -15.996 1.692 1.00 76.31 91 ASP A CA 1
ATOM 751 C C . ASP A 1 91 ? 5.318 -15.355 3.004 1.00 76.31 91 ASP A C 1
ATOM 753 O O . ASP A 1 91 ? 4.644 -15.437 4.031 1.00 76.31 91 ASP A O 1
ATOM 757 N N . MET A 1 92 ? 6.433 -14.620 2.966 1.00 71.31 92 MET A N 1
ATOM 758 C CA . MET A 1 92 ? 6.931 -13.871 4.120 1.00 71.31 92 MET A CA 1
ATOM 759 C C . MET A 1 92 ? 5.995 -12.731 4.542 1.00 71.31 92 MET A C 1
ATOM 761 O O . MET A 1 92 ? 5.734 -12.583 5.736 1.00 71.31 92 MET A O 1
ATOM 765 N N . GLU A 1 93 ? 5.447 -11.953 3.603 1.00 71.44 93 GLU A N 1
ATOM 766 C CA . GLU A 1 93 ? 4.448 -10.924 3.928 1.00 71.44 93 GLU A CA 1
ATOM 767 C C . GLU A 1 93 ? 3.188 -11.523 4.552 1.00 71.44 93 GLU A C 1
ATOM 769 O O . GLU A 1 93 ? 2.655 -10.972 5.514 1.00 71.44 93 GLU A O 1
ATOM 774 N N . ASN A 1 94 ? 2.739 -12.671 4.048 1.00 69.50 94 ASN A N 1
ATOM 775 C CA . ASN A 1 94 ? 1.571 -13.362 4.580 1.00 69.50 94 ASN A CA 1
ATOM 776 C C . ASN A 1 94 ? 1.832 -13.937 5.983 1.00 69.50 94 ASN A C 1
ATOM 778 O O . ASN A 1 94 ? 0.958 -13.858 6.848 1.00 69.50 94 ASN A O 1
ATOM 782 N N . ARG A 1 95 ? 3.037 -14.463 6.249 1.00 68.56 95 ARG A N 1
ATOM 783 C CA . ARG A 1 95 ? 3.437 -14.987 7.572 1.00 68.56 95 ARG A CA 1
ATOM 784 C C . ARG A 1 95 ? 3.638 -13.902 8.622 1.00 68.56 95 ARG A C 1
ATOM 786 O O . ARG A 1 95 ? 3.318 -14.126 9.785 1.00 68.56 95 ARG A O 1
ATOM 793 N N . CYS A 1 96 ? 4.150 -12.735 8.233 1.00 59.28 96 CYS A N 1
ATOM 794 C CA . CYS A 1 96 ? 4.307 -11.595 9.140 1.00 59.28 96 CYS A CA 1
ATOM 795 C C . CYS A 1 96 ? 2.971 -10.906 9.488 1.00 59.28 96 CYS A C 1
ATOM 797 O O . CYS A 1 96 ? 2.961 -9.962 10.279 1.00 59.28 96 CYS A O 1
ATOM 799 N N . GLY A 1 97 ? 1.848 -11.401 8.955 1.00 57.34 97 GLY A N 1
ATOM 800 C CA . GLY A 1 97 ? 0.531 -10.797 9.104 1.00 57.34 97 GLY A CA 1
ATOM 801 C C . GLY A 1 97 ? 0.403 -9.522 8.268 1.00 57.34 97 GLY A C 1
ATOM 802 O O . GLY A 1 97 ? 1.396 -9.011 7.742 1.00 57.34 97 GLY A O 1
ATOM 803 N N . PRO A 1 98 ? -0.814 -8.966 8.121 1.00 53.19 98 PRO A N 1
ATOM 804 C CA . PRO A 1 98 ? -0.972 -7.691 7.443 1.00 53.19 98 PRO A CA 1
ATOM 805 C C . PRO A 1 98 ? -0.063 -6.682 8.136 1.00 53.19 98 PRO A C 1
ATOM 807 O O . PRO A 1 98 ? -0.271 -6.389 9.316 1.00 53.19 98 PRO A O 1
ATOM 810 N N . ARG A 1 99 ? 0.936 -6.145 7.410 1.00 52.44 99 ARG A N 1
ATOM 811 C CA . ARG A 1 99 ? 1.654 -4.945 7.851 1.00 52.44 99 ARG A CA 1
ATOM 812 C C . ARG A 1 99 ? 0.562 -3.987 8.257 1.00 52.44 99 ARG A C 1
ATOM 814 O O . ARG A 1 99 ? -0.239 -3.604 7.401 1.00 52.44 99 ARG A O 1
ATOM 821 N N . LEU A 1 100 ? 0.464 -3.717 9.556 1.00 42.38 100 LEU A N 1
ATOM 822 C CA . LEU A 1 100 ? -0.576 -2.874 10.108 1.00 42.38 100 LEU A CA 1
ATOM 823 C C . LEU A 1 100 ? -0.500 -1.583 9.307 1.00 42.38 100 LEU A C 1
ATOM 825 O O . LEU A 1 100 ? 0.410 -0.778 9.516 1.00 42.38 100 LEU A O 1
ATOM 829 N N . LYS A 1 101 ? -1.410 -1.404 8.337 1.00 50.78 101 LYS A N 1
ATOM 830 C CA . LYS A 1 101 ? -1.635 -0.099 7.734 1.00 50.78 101 LYS A CA 1
ATOM 831 C C . LYS A 1 101 ? -1.859 0.761 8.951 1.00 50.78 101 LYS A C 1
ATOM 833 O O . LYS A 1 101 ? -2.790 0.467 9.703 1.00 50.78 101 LYS A O 1
ATOM 838 N N . LYS A 1 102 ? -0.924 1.683 9.213 1.00 47.50 102 LYS A N 1
ATOM 839 C CA . LYS A 1 102 ? -0.946 2.527 10.406 1.00 47.50 102 LYS A CA 1
ATOM 840 C C . LYS A 1 102 ? -2.398 2.922 10.605 1.00 47.50 102 LYS A C 1
ATOM 842 O O . LYS A 1 102 ? -2.966 3.494 9.672 1.00 47.50 102 LYS A O 1
ATOM 847 N N . ALA A 1 103 ? -2.996 2.488 11.721 1.00 55.38 103 ALA A N 1
ATOM 848 C CA . ALA A 1 103 ? -4.424 2.667 11.943 1.00 55.38 103 ALA A CA 1
ATOM 849 C C . ALA A 1 103 ? -4.746 4.117 11.589 1.00 55.38 103 ALA A C 1
ATOM 851 O O . ALA A 1 103 ? -4.050 5.017 12.077 1.00 55.38 103 ALA A O 1
ATOM 852 N N . ILE A 1 104 ? -5.681 4.328 10.654 1.00 57.78 104 ILE A N 1
ATOM 853 C CA . ILE A 1 104 ? -6.031 5.678 10.214 1.00 57.78 104 ILE A CA 1
ATOM 854 C C . ILE A 1 104 ? -6.418 6.422 11.488 1.00 57.78 104 ILE A C 1
ATOM 856 O O . ILE A 1 104 ? -7.379 6.050 12.164 1.00 57.78 104 ILE A O 1
ATOM 860 N N . ARG A 1 105 ? -5.593 7.398 11.883 1.00 60.34 105 ARG A N 1
ATOM 861 C CA . ARG A 1 105 ? -5.837 8.165 13.099 1.00 60.34 105 ARG A CA 1
ATOM 862 C C . ARG A 1 105 ? -7.027 9.068 12.816 1.00 60.34 105 ARG A C 1
ATOM 864 O O . ARG A 1 105 ? -6.875 10.077 12.141 1.00 60.34 105 ARG A O 1
ATOM 871 N N . MET A 1 106 ? -8.188 8.670 13.320 1.00 75.19 106 MET A N 1
ATOM 872 C CA . MET A 1 106 ? -9.351 9.542 13.432 1.00 75.19 106 MET A CA 1
ATOM 873 C C . MET A 1 106 ? -9.105 10.571 14.534 1.00 75.19 106 MET A C 1
ATOM 875 O O . MET A 1 106 ? -8.440 10.268 15.534 1.00 75.19 106 MET A O 1
ATOM 879 N N . ALA A 1 107 ? -9.642 11.778 14.360 1.00 82.19 107 ALA A N 1
ATOM 880 C CA . ALA A 1 107 ? -9.679 12.747 15.449 1.00 82.19 107 ALA A CA 1
ATOM 881 C C . ALA A 1 107 ? -10.501 12.178 16.631 1.00 82.19 107 ALA A C 1
ATOM 883 O O . ALA A 1 107 ? -11.368 11.324 16.415 1.00 82.19 107 ALA A O 1
ATOM 884 N N . PRO A 1 108 ? -10.266 12.620 17.882 1.00 84.44 108 PRO A N 1
ATOM 885 C CA . PRO A 1 108 ? -11.007 12.120 19.044 1.00 84.44 108 PRO A CA 1
ATOM 886 C C . PRO A 1 108 ? -12.533 12.207 18.882 1.00 84.44 108 PRO A C 1
ATOM 888 O O . PRO A 1 108 ? -13.243 11.273 19.259 1.00 84.44 108 PRO A O 1
ATOM 891 N N . ASP A 1 109 ? -13.020 13.282 18.259 1.00 83.19 109 ASP A N 1
ATOM 892 C CA . ASP A 1 109 ? -14.449 13.505 18.021 1.00 83.19 109 ASP A CA 1
ATOM 893 C C . ASP A 1 109 ? -15.025 12.519 16.996 1.00 83.19 109 ASP A C 1
ATOM 895 O O . ASP A 1 109 ? -16.072 11.918 17.233 1.00 83.19 109 ASP A O 1
ATOM 899 N N . GLU A 1 110 ? -14.295 12.257 15.909 1.00 83.12 110 GLU A N 1
ATOM 900 C CA . GLU A 1 110 ? -14.685 11.272 14.891 1.00 83.12 110 GLU A CA 1
ATOM 901 C C . GLU A 1 110 ? -14.705 9.851 15.465 1.00 83.12 110 GLU A C 1
ATOM 903 O O . GLU A 1 110 ? -15.597 9.060 15.163 1.00 83.12 110 GLU A O 1
ATOM 908 N N . LEU A 1 111 ? -13.755 9.521 16.346 1.00 83.88 111 LEU A N 1
ATOM 909 C CA . LEU A 1 111 ? -13.721 8.220 17.013 1.00 83.88 111 LEU A CA 1
ATOM 910 C C . LEU A 1 111 ? -14.907 8.038 17.974 1.00 83.88 111 LEU A C 1
ATOM 912 O O . LEU A 1 111 ? -15.444 6.934 18.092 1.00 83.88 111 LEU A O 1
ATOM 916 N N . LYS A 1 112 ? -15.312 9.105 18.673 1.00 86.25 112 LYS A N 1
ATOM 917 C CA . LYS A 1 112 ? -16.486 9.091 19.553 1.00 86.25 112 LYS A CA 1
ATOM 918 C C . LYS A 1 112 ? -17.766 8.896 18.743 1.00 86.25 112 LYS A C 1
ATOM 920 O O . LYS A 1 112 ? -18.567 8.029 19.088 1.00 86.25 112 LYS A O 1
ATOM 925 N N . GLU A 1 113 ? -17.922 9.643 17.653 1.00 86.88 113 GLU A N 1
ATOM 926 C CA . GLU A 1 113 ? -19.064 9.512 16.747 1.00 86.88 113 GLU A CA 1
ATOM 927 C C . GLU A 1 113 ? -19.133 8.110 16.124 1.00 86.88 113 GLU A C 1
ATOM 929 O O . GLU A 1 113 ? -20.201 7.500 16.087 1.00 86.88 113 GLU A O 1
ATOM 934 N N . LEU A 1 114 ? -17.988 7.542 15.730 1.00 86.38 114 LEU A N 1
ATOM 935 C CA . LEU A 1 114 ? -17.912 6.192 15.172 1.00 86.38 114 LEU A CA 1
ATOM 936 C C . LEU A 1 114 ? -18.441 5.141 16.150 1.00 86.38 114 LEU A C 1
ATOM 938 O O . LEU A 1 114 ? -19.217 4.272 15.760 1.00 86.38 114 LEU A O 1
ATOM 942 N N . LYS A 1 115 ? -18.022 5.215 17.418 1.00 86.50 115 LYS A N 1
ATOM 943 C CA . LYS A 1 115 ? -18.467 4.273 18.454 1.00 86.50 115 LYS A CA 1
ATOM 944 C C . LYS A 1 115 ? -19.975 4.348 18.676 1.00 86.50 115 LYS A C 1
ATOM 946 O O . LYS A 1 115 ? -20.606 3.304 18.801 1.00 86.50 115 LYS A O 1
ATOM 951 N N . ILE A 1 116 ? -20.540 5.556 18.683 1.00 90.31 116 ILE A N 1
ATOM 952 C CA . ILE A 1 116 ? -21.987 5.766 18.830 1.00 90.31 116 ILE A CA 1
ATOM 953 C C . ILE A 1 116 ? -22.730 5.153 17.638 1.00 90.31 116 ILE A C 1
ATOM 955 O O . ILE A 1 116 ? -23.613 4.322 17.833 1.00 90.31 116 ILE A O 1
ATOM 959 N N . GLN A 1 117 ? -22.327 5.479 16.404 1.00 87.25 117 GLN A N 1
ATOM 960 C CA . GLN A 1 117 ? -22.990 4.955 15.204 1.00 87.25 117 GLN A CA 1
ATOM 961 C C . GLN A 1 117 ? -22.874 3.428 15.086 1.00 87.25 117 GLN A 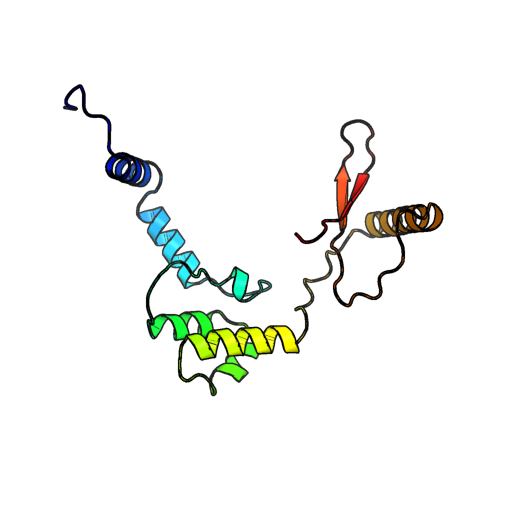C 1
ATOM 963 O O . GLN A 1 117 ? -23.812 2.774 14.632 1.00 87.25 117 GLN A O 1
ATOM 968 N N . LEU A 1 118 ? -21.743 2.844 15.497 1.00 88.12 118 LEU A N 1
ATOM 969 C CA . LEU A 1 118 ? -21.557 1.394 15.498 1.00 88.12 118 LEU A CA 1
ATOM 970 C C . LEU A 1 118 ? -22.478 0.714 16.517 1.00 88.12 118 LEU A C 1
ATOM 972 O O . LEU A 1 118 ? -23.100 -0.293 16.187 1.00 88.12 118 LEU A O 1
ATOM 976 N N . GLN A 1 119 ? -22.597 1.283 17.722 1.00 89.00 119 GLN A N 1
ATOM 977 C CA . GLN A 1 119 ? -23.500 0.771 18.750 1.00 89.00 119 GLN A CA 1
ATOM 978 C C . GLN A 1 119 ? -24.954 0.829 18.280 1.00 89.00 119 GLN A C 1
ATOM 980 O O . GLN A 1 119 ? -25.652 -0.173 18.349 1.00 89.00 119 GLN A O 1
ATOM 985 N N . GLU A 1 120 ? -25.384 1.941 17.682 1.00 91.56 120 GLU A N 1
ATOM 986 C CA . GLU A 1 120 ? -26.734 2.036 17.126 1.00 91.56 120 GLU A CA 1
ATOM 987 C C . GLU A 1 120 ? -27.014 0.979 16.050 1.00 91.56 120 GLU A C 1
ATOM 989 O O . GLU A 1 120 ? -28.127 0.466 15.965 1.00 91.56 120 GLU A O 1
ATOM 994 N N . GLN A 1 121 ? -26.040 0.672 15.188 1.00 86.94 121 GLN A N 1
ATOM 995 C CA . GLN A 1 121 ? -26.213 -0.351 14.152 1.00 86.94 121 GLN A CA 1
ATOM 996 C C . GLN A 1 121 ? -26.229 -1.771 14.726 1.00 86.94 121 GLN A C 1
ATOM 998 O O . GLN A 1 121 ? -26.929 -2.626 14.178 1.00 86.94 121 GLN A O 1
ATOM 1003 N N . LEU A 1 122 ? -25.486 -2.017 15.811 1.00 88.38 122 LEU A N 1
ATOM 1004 C CA . LEU A 1 122 ? -25.552 -3.264 16.576 1.00 88.38 122 LEU A CA 1
ATOM 1005 C C . LEU A 1 122 ? -26.926 -3.417 17.236 1.00 88.38 122 LEU A C 1
ATOM 1007 O O . LEU A 1 122 ? -27.561 -4.453 17.067 1.00 88.38 122 LEU A O 1
ATOM 1011 N N . ASP A 1 123 ? -27.416 -2.368 17.897 1.00 93.94 123 ASP A N 1
ATOM 1012 C CA . ASP A 1 123 ? -28.710 -2.365 18.589 1.00 93.94 123 ASP A CA 1
ATOM 1013 C C . ASP A 1 123 ? -29.881 -2.519 17.603 1.00 93.94 123 ASP A C 1
ATOM 1015 O O . ASP A 1 123 ? -30.858 -3.209 17.886 1.00 93.94 123 ASP A O 1
ATOM 1019 N N . LYS A 1 124 ? -29.765 -1.929 16.403 1.00 93.25 124 LYS A N 1
ATOM 1020 C CA . LYS A 1 124 ? -30.726 -2.100 15.295 1.00 93.25 124 LYS A CA 1
ATOM 1021 C C . LYS A 1 124 ? -30.622 -3.470 14.609 1.00 93.25 124 LYS A C 1
ATOM 1023 O O . LYS A 1 124 ? -31.456 -3.780 13.762 1.00 93.25 124 LYS A O 1
ATOM 1028 N N . GLY A 1 125 ? -29.603 -4.274 14.922 1.00 88.75 125 GLY A N 1
ATOM 1029 C CA . GLY A 1 125 ? -29.384 -5.597 14.333 1.00 88.75 125 GLY A CA 1
ATOM 1030 C C . GLY A 1 125 ? -28.917 -5.585 12.873 1.00 88.75 125 GLY A C 1
ATOM 1031 O O . GLY A 1 125 ? -28.949 -6.620 12.212 1.00 88.75 125 GLY A O 1
ATOM 1032 N N . PHE A 1 126 ? -28.476 -4.437 12.346 1.00 84.19 126 PHE A N 1
ATOM 1033 C CA . PHE A 1 126 ? -27.968 -4.344 10.972 1.00 84.19 126 PHE A CA 1
ATOM 1034 C C . PHE A 1 126 ? -26.567 -4.939 10.815 1.00 84.19 126 PHE A C 1
ATOM 1036 O O . PHE A 1 126 ? -26.197 -5.363 9.720 1.00 84.19 126 PHE A O 1
ATOM 1043 N N . ILE A 1 127 ? -25.790 -4.973 11.899 1.00 85.25 127 ILE A N 1
ATOM 1044 C CA . ILE A 1 127 ? -24.443 -5.547 11.935 1.00 85.25 127 ILE A CA 1
ATOM 1045 C C . ILE A 1 127 ? -24.276 -6.453 13.158 1.00 85.25 127 ILE A C 1
ATOM 1047 O O . ILE A 1 127 ? -25.071 -6.419 14.093 1.00 85.25 127 ILE A O 1
ATOM 1051 N N . ARG A 1 128 ? -23.203 -7.248 13.166 1.00 85.94 128 ARG A N 1
ATOM 1052 C CA . ARG A 1 128 ? -22.785 -8.076 14.305 1.00 85.94 128 ARG A CA 1
ATOM 1053 C C . ARG A 1 128 ? -21.267 -8.017 14.481 1.00 85.94 128 ARG A C 1
ATOM 1055 O O . ARG A 1 128 ? -20.571 -7.766 13.491 1.00 85.94 128 ARG A O 1
ATOM 1062 N N . PRO A 1 129 ? -20.735 -8.288 15.687 1.00 82.94 129 PRO A N 1
ATOM 1063 C CA . PRO A 1 129 ? -19.299 -8.432 15.880 1.00 82.94 129 PRO A CA 1
ATOM 1064 C C . PRO A 1 129 ? -18.731 -9.496 14.932 1.00 82.94 129 PRO A C 1
ATOM 1066 O O . PRO A 1 129 ? -19.298 -10.579 14.781 1.00 82.94 129 PRO A O 1
ATOM 1069 N N . SER A 1 130 ? -17.625 -9.170 14.267 1.00 77.69 130 SER A N 1
ATOM 1070 C CA . SER A 1 130 ? -16.922 -10.093 13.376 1.00 77.69 130 SER A CA 1
ATOM 1071 C C . SER A 1 130 ? -15.795 -10.790 14.132 1.00 77.69 130 SER A C 1
ATOM 1073 O O . SER A 1 130 ? -15.055 -10.140 14.865 1.00 77.69 130 SER A O 1
ATOM 1075 N N . SER A 1 131 ? -15.636 -12.096 13.916 1.00 71.94 131 SER A N 1
ATOM 1076 C CA . SER A 1 131 ? -14.483 -12.885 14.376 1.00 71.94 131 SER A CA 1
ATOM 1077 C C . SER A 1 131 ? -13.365 -12.972 13.328 1.00 71.94 131 SER A C 1
ATOM 1079 O O . SER A 1 131 ? -12.398 -13.707 13.516 1.00 71.94 131 SER A O 1
ATOM 1081 N N . SER A 1 132 ? -13.508 -12.273 12.196 1.00 69.88 132 SER A N 1
ATOM 1082 C CA . SER A 1 132 ? -12.519 -12.296 11.119 1.00 69.88 132 SER A CA 1
ATOM 1083 C C . SER A 1 132 ? -11.210 -11.633 11.564 1.00 69.88 132 SER A C 1
ATOM 1085 O O . SER A 1 132 ? -11.258 -10.532 12.119 1.00 69.88 132 SER A O 1
ATOM 1087 N N . PRO A 1 133 ? -10.039 -12.220 11.246 1.00 60.28 133 PRO A N 1
ATOM 1088 C CA . PRO A 1 133 ? -8.751 -11.559 11.459 1.00 60.28 133 PRO A CA 1
ATOM 1089 C C . PRO A 1 133 ? -8.562 -10.333 10.545 1.00 60.28 133 PRO A C 1
ATOM 1091 O O . PRO A 1 133 ? -7.646 -9.538 10.750 1.00 60.28 133 PRO A O 1
ATOM 1094 N N . TRP A 1 134 ? -9.428 -10.158 9.541 1.00 64.06 134 TRP A N 1
ATOM 1095 C CA . TRP A 1 134 ? -9.380 -9.061 8.582 1.00 64.06 134 TRP A CA 1
ATOM 1096 C C . TRP A 1 134 ? -10.362 -7.952 8.972 1.00 64.06 134 TRP A C 1
ATOM 1098 O O . TRP A 1 134 ? -11.579 -8.146 8.955 1.00 64.06 134 TRP A O 1
ATOM 1108 N N . GLY A 1 135 ? -9.828 -6.775 9.305 1.00 66.00 135 GLY A N 1
ATOM 1109 C CA . GLY A 1 135 ? -10.619 -5.578 9.586 1.00 66.00 135 GLY A CA 1
ATOM 1110 C C . GLY A 1 135 ? -11.147 -4.912 8.312 1.00 66.00 135 GLY A C 1
ATOM 1111 O O . GLY A 1 135 ? -10.441 -4.818 7.309 1.00 66.00 135 GLY A O 1
ATOM 1112 N N . CYS A 1 136 ? -12.379 -4.405 8.360 1.00 69.75 136 CYS A N 1
ATOM 1113 C CA . CYS A 1 136 ? -12.939 -3.560 7.307 1.00 69.75 136 CYS A CA 1
ATOM 1114 C C . CYS A 1 136 ? -12.582 -2.091 7.582 1.00 69.75 136 CYS A C 1
ATOM 1116 O O . CYS A 1 136 ? -12.814 -1.622 8.700 1.00 69.75 136 CYS A O 1
ATOM 1118 N N . PRO A 1 137 ? -12.053 -1.333 6.606 1.00 67.25 137 PRO A N 1
ATOM 1119 C CA . PRO A 1 137 ? -11.881 0.100 6.780 1.00 67.25 137 PRO A CA 1
ATOM 1120 C C . PRO A 1 137 ? -13.251 0.794 6.778 1.00 67.25 137 PRO A C 1
ATOM 1122 O O . PRO A 1 137 ? -14.160 0.417 6.031 1.00 67.25 137 PRO A O 1
ATOM 1125 N N . ALA A 1 138 ? -13.382 1.818 7.617 1.00 72.19 138 ALA A N 1
ATOM 1126 C CA . ALA A 1 138 ? -14.561 2.666 7.699 1.00 72.19 138 ALA A CA 1
ATOM 1127 C C . ALA A 1 138 ? -14.152 4.135 7.527 1.00 72.19 138 ALA A C 1
ATOM 1129 O O . ALA A 1 138 ? -13.078 4.538 7.977 1.00 72.19 138 ALA A O 1
ATOM 1130 N N . LEU A 1 139 ? -14.986 4.911 6.839 1.00 73.19 139 LEU A N 1
ATOM 1131 C CA . LEU A 1 139 ? -14.740 6.302 6.468 1.00 73.19 139 LEU A CA 1
ATOM 1132 C C . LEU A 1 139 ? -15.961 7.158 6.802 1.00 73.19 139 LEU A C 1
ATOM 1134 O O . LEU A 1 139 ? -17.097 6.710 6.647 1.00 73.19 139 LEU A O 1
ATOM 1138 N N . PHE A 1 140 ? -15.725 8.406 7.196 1.00 73.94 140 PHE A N 1
ATOM 1139 C CA . PHE A 1 140 ? -16.776 9.412 7.287 1.00 73.94 140 PHE A CA 1
ATOM 1140 C C . PHE A 1 140 ? -16.891 10.185 5.976 1.00 73.94 140 PHE A C 1
ATOM 1142 O O . PHE A 1 140 ? -15.895 10.657 5.433 1.00 73.94 140 PHE A O 1
ATOM 1149 N N . VAL A 1 141 ? -18.118 10.330 5.486 1.00 79.44 141 VAL A N 1
ATOM 1150 C CA . VAL A 1 141 ? -18.455 11.116 4.295 1.00 79.44 141 VAL A CA 1
ATOM 1151 C C . VAL A 1 141 ? -19.455 12.191 4.693 1.00 79.44 141 VAL A C 1
ATOM 1153 O O . VAL A 1 141 ? -20.442 11.892 5.365 1.00 79.44 141 VAL A O 1
ATOM 1156 N N . GLU A 1 142 ? -19.222 13.438 4.298 1.00 81.06 142 GLU A N 1
ATOM 1157 C CA . GLU A 1 142 ? -20.166 14.526 4.563 1.00 81.06 142 GLU A CA 1
ATOM 1158 C C . GLU A 1 142 ? -21.497 14.287 3.840 1.00 81.06 142 GLU A C 1
ATOM 1160 O O . GLU A 1 142 ? -21.542 13.897 2.669 1.00 81.06 142 GLU A O 1
ATOM 1165 N N . LYS A 1 143 ? -22.610 14.502 4.547 1.00 82.50 143 LYS A N 1
ATOM 1166 C CA . LYS A 1 143 ? -23.942 14.465 3.943 1.00 82.50 143 LYS A CA 1
ATOM 1167 C C . LYS A 1 143 ? -24.166 15.748 3.153 1.00 82.50 143 LYS A C 1
ATOM 1169 O O . LYS A 1 143 ? -24.000 16.839 3.690 1.00 82.50 143 LYS A O 1
ATOM 1174 N N . LYS A 1 144 ? -24.644 15.586 1.917 1.00 77.38 144 LYS A N 1
ATOM 1175 C CA . LYS A 1 144 ? -24.886 16.665 0.950 1.00 77.38 144 LYS A CA 1
ATOM 1176 C C . LYS A 1 144 ? -25.700 17.844 1.509 1.00 77.38 144 LYS A C 1
ATOM 1178 O O . LYS A 1 144 ? -25.398 18.978 1.170 1.00 77.38 144 LYS A O 1
ATOM 1183 N N . ASP A 1 145 ? -26.677 17.581 2.382 1.00 75.75 145 ASP A N 1
ATOM 1184 C CA . ASP A 1 145 ? -27.715 18.571 2.708 1.00 75.75 145 ASP A CA 1
ATOM 1185 C C . ASP A 1 145 ? -27.860 18.897 4.212 1.00 75.75 145 ASP A C 1
ATOM 1187 O O . ASP A 1 145 ? -28.768 19.636 4.580 1.00 75.75 145 ASP A O 1
ATOM 1191 N N . GLN A 1 146 ? -27.042 18.328 5.115 1.00 60.41 146 GLN A N 1
ATOM 1192 C CA . GLN A 1 146 ? -27.362 18.354 6.562 1.00 60.41 146 GLN A CA 1
ATOM 1193 C C . GLN A 1 146 ? -26.192 18.577 7.537 1.00 60.41 146 GLN A C 1
ATOM 1195 O O . GLN A 1 146 ? -26.363 18.345 8.730 1.00 60.41 146 GLN A O 1
ATOM 1200 N N . GLY A 1 147 ? -25.003 18.995 7.092 1.00 72.88 147 GLY A N 1
ATOM 1201 C CA . GLY A 1 147 ? -23.878 19.326 7.993 1.00 72.88 147 GLY A CA 1
ATOM 1202 C C . GLY A 1 147 ? -23.347 18.176 8.873 1.00 72.88 147 GLY A C 1
ATOM 1203 O O . GLY A 1 147 ? -22.414 18.374 9.643 1.00 72.88 147 GLY A O 1
ATOM 1204 N N . GLY A 1 148 ? -23.923 16.975 8.770 1.00 77.06 148 GLY A N 1
ATOM 1205 C CA . GLY A 1 148 ? -23.518 15.774 9.497 1.00 77.06 148 GLY A CA 1
ATOM 1206 C C . GLY A 1 148 ? -22.717 14.807 8.628 1.00 77.06 148 GLY A C 1
ATOM 1207 O O . GLY A 1 148 ? -22.789 14.843 7.397 1.00 77.06 148 GLY A O 1
ATOM 1208 N N . LYS A 1 149 ? -21.982 13.893 9.265 1.00 80.50 149 LYS A N 1
ATOM 1209 C CA . LYS A 1 149 ? -21.188 12.860 8.590 1.00 80.50 149 LYS A CA 1
ATOM 1210 C C . LYS A 1 149 ? -21.942 11.524 8.557 1.00 80.50 149 LYS A C 1
ATOM 1212 O O . LYS A 1 149 ? -22.736 11.199 9.438 1.00 80.50 149 LYS A O 1
ATOM 1217 N N . ARG A 1 150 ? -21.728 10.733 7.508 1.00 79.75 150 ARG A N 1
ATOM 1218 C CA . ARG A 1 150 ? -22.214 9.353 7.370 1.00 79.75 150 ARG A CA 1
ATOM 1219 C C . ARG A 1 150 ? -21.026 8.403 7.405 1.00 79.75 150 ARG A C 1
ATOM 1221 O O . ARG A 1 150 ? -20.073 8.599 6.656 1.00 79.75 150 ARG A O 1
ATOM 1228 N N . LEU A 1 151 ? -21.124 7.346 8.205 1.00 79.06 151 LEU A N 1
ATOM 1229 C CA . LEU A 1 151 ? -20.188 6.232 8.150 1.00 79.06 151 LEU A CA 1
ATOM 1230 C C . LEU A 1 151 ? -20.431 5.366 6.905 1.00 79.06 151 LEU A C 1
ATOM 1232 O O . LEU A 1 151 ? -21.551 4.910 6.659 1.00 79.06 151 LEU A O 1
ATOM 1236 N N . VAL A 1 152 ? -19.374 5.123 6.136 1.00 77.19 152 VAL A N 1
ATOM 1237 C CA . VAL A 1 152 ? -19.343 4.213 4.986 1.00 77.19 152 VAL A CA 1
ATOM 1238 C C . VAL A 1 152 ? -18.225 3.201 5.210 1.00 77.19 152 VAL A C 1
ATOM 1240 O O . VAL A 1 152 ? -17.098 3.575 5.526 1.00 77.19 152 VAL A O 1
ATOM 1243 N N . TRP A 1 153 ? -18.517 1.916 5.042 1.00 72.69 153 TRP A N 1
ATOM 1244 C CA . TRP A 1 153 ? -17.523 0.844 5.091 1.00 72.69 153 TRP A CA 1
ATOM 1245 C C . TRP A 1 153 ? -17.321 0.273 3.688 1.00 72.69 153 TRP A C 1
ATOM 1247 O O . TRP A 1 153 ? -18.282 0.131 2.930 1.00 72.69 153 TRP A O 1
ATOM 1257 N N . THR A 1 154 ? -16.080 -0.046 3.314 1.00 57.56 154 THR A N 1
ATOM 1258 C CA . THR A 1 154 ? -15.816 -0.669 2.009 1.00 57.56 154 THR A CA 1
ATOM 1259 C C . THR A 1 154 ? -15.747 -2.176 2.188 1.00 57.56 154 THR A C 1
ATOM 1261 O O . THR A 1 154 ? -14.774 -2.692 2.738 1.00 57.56 154 THR A O 1
ATOM 1264 N N . THR A 1 155 ? -16.755 -2.902 1.714 1.00 46.06 155 THR A N 1
ATOM 1265 C CA . THR A 1 155 ? -16.615 -4.348 1.546 1.00 46.06 155 THR A CA 1
ATOM 1266 C C . THR A 1 155 ? -15.534 -4.595 0.493 1.00 46.06 155 THR A C 1
ATOM 1268 O O . THR A 1 155 ? -15.602 -4.053 -0.610 1.00 46.06 155 THR A O 1
ATOM 1271 N N . GLY A 1 156 ? -14.486 -5.342 0.857 1.00 46.09 156 GLY A N 1
ATOM 1272 C CA . GLY A 1 156 ? -13.477 -5.775 -0.109 1.00 46.09 156 GLY A CA 1
ATOM 1273 C C . GLY A 1 156 ? -14.170 -6.569 -1.212 1.00 46.09 156 GLY A C 1
ATOM 1274 O O . GLY A 1 156 ? -14.935 -7.484 -0.906 1.00 46.09 156 GLY A O 1
ATOM 1275 N N . ARG A 1 157 ? -13.964 -6.165 -2.464 1.00 31.06 157 ARG A N 1
ATOM 1276 C CA . ARG A 1 157 ? -14.446 -6.866 -3.651 1.00 31.06 157 ARG A CA 1
ATOM 1277 C C . ARG A 1 157 ? -13.241 -7.350 -4.441 1.00 31.06 157 ARG A C 1
ATOM 1279 O O . ARG A 1 157 ? -12.241 -6.597 -4.456 1.00 31.06 157 ARG A O 1
#

InterPro domains:
  IPR005162 Retrotransposon-derived protein PEG10, N-terminal capsid-like domain [PF03732] (11-67)
  IPR032567 RTL1-related [PTHR15503] (100-146)
  IPR043502 DNA/RNA polymerase superfamily [SSF56672] (80-152)

Foldseek 3Di:
DDDPDDDQDPVRVVVVCCVVPPPPVNVVVVVVCLLPAACPLHQLVVNDDPPDDDFDPVVLVSSLVRYDPVLNVVLVVDDPGPVRSSVVSNVVCVVVPNPPPPQPDDDPVVVVVVVVVVVVCVVVVVDDDDPDPDDWDWDWDQDPPDRDTDIDTDDDD

Sequence (157 aa):
MRRAGHEPTREEFTRAFRAHYIPDSLMEQKKREFRELKQGNKIVMQYYAPEDVADDPRRAARLLNGLDPTLQTHLGRRYQSFTDLVDTALDMENRCGPRLKKAIRMAPDELKELKIQLQEQLDKGF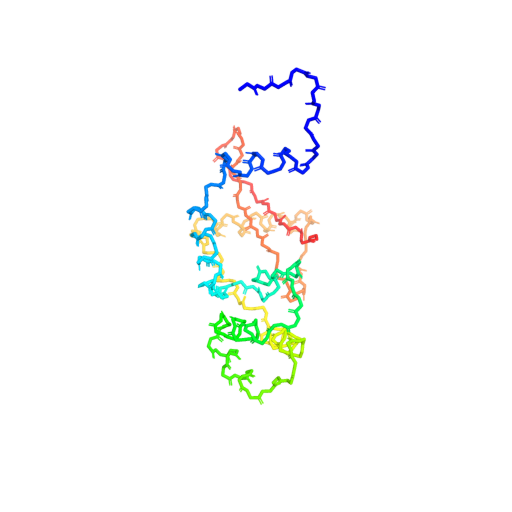IRPSSSPWGCPALFVEKKDQGGKRLVWTTGR

Secondary structure (DSSP, 8-state):
-PPTT-PPPHHHHHHHHHHHHS-HHHHHHHHHHHHT---TTS-HHHH--TTS-S--HHHHHHHHHHS-HHHHHHHTTS-SSHHHHHHHHHHHHHHT-S---------HHHHHHHHHHHHHHHHTTS------SSPPPEEEEE-TTTS-EEEEE----

Radius of gyration: 23.89 Å; chains: 1; bounding box: 51×39×66 Å

pLDDT: mean 70.45, std 11.76, range [31.06, 93.94]